Protein AF-A0A6J5DW99-F1 (afdb_monomer_lite)

Structure (mmCIF, N/CA/C/O backbone):
data_AF-A0A6J5DW99-F1
#
_entry.id   AF-A0A6J5DW99-F1
#
loop_
_atom_site.group_PDB
_atom_site.id
_atom_site.type_symbol
_atom_site.label_atom_id
_atom_site.label_alt_id
_atom_site.label_comp_id
_atom_site.label_asym_id
_atom_site.label_entity_id
_atom_site.label_seq_id
_atom_site.pdbx_PDB_ins_code
_atom_site.Cartn_x
_atom_site.Cartn_y
_atom_site.Cartn_z
_atom_site.occupancy
_atom_site.B_iso_or_equiv
_atom_site.auth_seq_id
_atom_site.auth_comp_id
_atom_site.auth_asym_id
_atom_site.auth_atom_id
_atom_site.pdbx_PDB_model_num
ATOM 1 N N . MET A 1 1 ? -11.732 5.225 7.013 1.00 78.25 1 MET A N 1
ATOM 2 C CA . MET A 1 1 ? -11.373 4.337 5.900 1.00 78.25 1 MET A CA 1
ATOM 3 C C . MET A 1 1 ? -12.479 4.397 4.861 1.00 78.25 1 MET A C 1
ATOM 5 O O . MET A 1 1 ? -13.630 4.203 5.241 1.00 78.25 1 MET A O 1
ATOM 9 N N . THR A 1 2 ? -12.161 4.750 3.618 1.00 85.81 2 THR A N 1
ATOM 10 C CA . THR A 1 2 ? -13.093 4.752 2.477 1.00 85.81 2 THR A CA 1
ATOM 11 C C . THR A 1 2 ? -13.236 3.347 1.881 1.00 85.81 2 THR A C 1
ATOM 13 O O . THR A 1 2 ? -12.447 2.453 2.196 1.00 85.81 2 THR A O 1
ATOM 16 N N . ASP A 1 3 ? -14.229 3.142 1.012 1.00 84.19 3 ASP A N 1
ATOM 17 C CA . ASP A 1 3 ? -14.410 1.857 0.321 1.00 84.19 3 ASP A CA 1
ATOM 18 C C . ASP A 1 3 ? -13.202 1.521 -0.568 1.00 84.19 3 ASP A C 1
ATOM 20 O O . ASP A 1 3 ? -12.712 0.393 -0.533 1.00 84.19 3 ASP A O 1
ATOM 24 N N . ASP A 1 4 ? -12.653 2.514 -1.277 1.00 82.38 4 ASP A N 1
ATOM 25 C CA . ASP A 1 4 ? -11.447 2.354 -2.098 1.00 82.38 4 ASP A CA 1
ATOM 26 C C . ASP A 1 4 ? -10.224 1.976 -1.253 1.00 82.38 4 ASP A C 1
ATOM 28 O O . ASP A 1 4 ? -9.470 1.080 -1.624 1.00 82.38 4 ASP A O 1
ATOM 32 N N . GLU A 1 5 ? -10.045 2.607 -0.086 1.00 84.44 5 GLU A N 1
ATOM 33 C CA . GLU A 1 5 ? -8.979 2.259 0.860 1.00 84.44 5 GLU A CA 1
ATOM 34 C C . GLU A 1 5 ? -9.142 0.834 1.396 1.00 84.44 5 GLU A C 1
ATOM 36 O O . GLU A 1 5 ? -8.154 0.120 1.542 1.00 84.44 5 GLU A O 1
ATOM 41 N N . ARG A 1 6 ? -10.375 0.390 1.667 1.00 84.75 6 ARG A N 1
ATOM 42 C CA . ARG A 1 6 ? -10.640 -0.968 2.156 1.00 84.75 6 ARG A CA 1
ATOM 43 C C . ARG A 1 6 ? -10.357 -2.018 1.084 1.00 84.75 6 ARG A C 1
ATOM 45 O O . ARG A 1 6 ? -9.711 -3.015 1.390 1.00 84.75 6 ARG A O 1
ATOM 52 N N . VAL A 1 7 ? -10.806 -1.789 -0.151 1.00 84.19 7 VAL A N 1
ATOM 53 C CA . VAL A 1 7 ? -10.536 -2.673 -1.300 1.00 84.19 7 VAL A CA 1
ATOM 54 C C . VAL A 1 7 ? -9.033 -2.763 -1.563 1.00 84.19 7 VAL A C 1
ATOM 56 O O . VAL A 1 7 ? -8.501 -3.851 -1.767 1.00 84.19 7 VAL A O 1
ATOM 59 N N . LEU A 1 8 ? -8.341 -1.625 -1.505 1.00 81.25 8 LEU A N 1
ATOM 60 C CA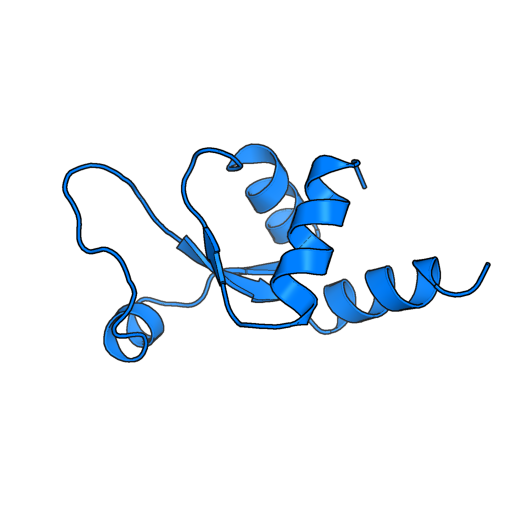 . LEU A 1 8 ? -6.892 -1.532 -1.634 1.00 81.25 8 LEU A CA 1
ATOM 61 C C . LEU A 1 8 ? -6.161 -2.309 -0.527 1.00 81.25 8 LEU A C 1
ATOM 63 O O . LEU A 1 8 ? -5.254 -3.094 -0.802 1.00 81.25 8 LEU A O 1
ATOM 67 N N . LEU A 1 9 ? -6.564 -2.115 0.727 1.00 83.38 9 LEU A N 1
ATOM 68 C CA . LEU A 1 9 ? -5.949 -2.780 1.870 1.00 83.38 9 LEU A CA 1
ATOM 69 C C . LEU A 1 9 ? -6.178 -4.300 1.827 1.00 83.38 9 LEU A C 1
ATOM 71 O O . LEU A 1 9 ? -5.249 -5.061 2.092 1.00 83.38 9 LEU A O 1
ATOM 75 N N . ASP A 1 10 ? -7.379 -4.744 1.449 1.00 84.38 10 ASP A N 1
ATOM 76 C CA . ASP A 1 10 ? -7.715 -6.165 1.312 1.00 84.38 10 ASP A CA 1
ATOM 77 C C . ASP A 1 10 ? -6.961 -6.827 0.149 1.00 84.38 10 ASP A C 1
ATOM 79 O O . ASP A 1 10 ? -6.439 -7.931 0.297 1.00 84.38 10 ASP A O 1
ATOM 83 N N . PHE A 1 11 ? -6.778 -6.123 -0.972 1.00 81.38 11 PHE A N 1
ATOM 84 C CA . PHE A 1 11 ? -5.920 -6.593 -2.062 1.00 81.38 11 PHE A CA 1
ATOM 85 C C . PHE A 1 11 ? -4.476 -6.844 -1.587 1.00 81.38 11 PHE A C 1
ATOM 87 O O . PHE A 1 11 ? -3.891 -7.883 -1.896 1.00 81.38 11 PHE A O 1
ATOM 94 N N . LEU A 1 12 ? -3.921 -5.946 -0.764 1.00 78.62 12 LEU A N 1
ATOM 95 C CA . LEU A 1 12 ? -2.573 -6.078 -0.187 1.00 78.62 12 LEU A CA 1
ATOM 96 C C . LEU A 1 12 ? -2.466 -7.137 0.928 1.00 78.62 12 LEU A C 1
ATOM 98 O O . LEU A 1 12 ? -1.366 -7.426 1.405 1.00 78.62 12 LEU A O 1
ATOM 102 N N . ARG A 1 13 ? -3.580 -7.735 1.373 1.00 76.62 13 ARG A N 1
ATOM 103 C CA . ARG A 1 13 ? -3.583 -8.797 2.395 1.00 76.62 13 ARG A CA 1
ATOM 104 C C . ARG A 1 13 ? -2.865 -10.057 1.909 1.00 76.62 13 ARG A C 1
ATOM 106 O O . ARG A 1 13 ? -2.216 -10.725 2.725 1.00 76.62 13 ARG A O 1
ATOM 113 N N . TYR A 1 14 ? -3.026 -10.374 0.623 1.00 69.81 14 TYR A N 1
ATOM 114 C CA . TYR A 1 14 ? -2.672 -11.661 0.023 1.00 69.81 14 TYR A CA 1
ATOM 115 C C . TYR A 1 14 ? -1.297 -11.686 -0.644 1.00 69.81 14 TYR A C 1
ATOM 117 O O . TYR A 1 14 ? -0.685 -12.750 -0.671 1.00 69.81 14 TYR A O 1
ATOM 125 N N . ASP A 1 15 ? -0.803 -10.552 -1.141 1.00 62.94 15 ASP A N 1
ATOM 126 C CA . ASP A 1 15 ? 0.515 -10.478 -1.771 1.00 62.94 15 ASP A CA 1
ATOM 127 C C . ASP A 1 15 ? 1.102 -9.061 -1.696 1.00 62.94 15 ASP A C 1
ATOM 129 O O . ASP A 1 15 ? 0.364 -8.071 -1.632 1.00 62.94 15 ASP A O 1
ATOM 133 N N . ASP A 1 16 ? 2.432 -8.962 -1.725 1.00 63.91 16 ASP A N 1
ATOM 134 C CA . ASP A 1 16 ? 3.113 -7.672 -1.863 1.00 63.91 16 ASP A CA 1
ATOM 135 C C . ASP A 1 16 ? 2.835 -7.121 -3.271 1.00 63.91 16 ASP A C 1
ATOM 137 O O . ASP A 1 16 ? 3.256 -7.678 -4.288 1.00 63.91 16 ASP A O 1
ATOM 141 N N . GLY A 1 17 ? 2.078 -6.025 -3.333 1.00 62.38 17 GLY A N 1
ATOM 142 C CA . GLY A 1 17 ? 1.501 -5.514 -4.572 1.00 62.38 17 GLY A CA 1
ATOM 143 C C . GLY A 1 17 ? 2.320 -4.413 -5.244 1.00 62.38 17 GLY A C 1
ATOM 144 O O . GLY A 1 17 ? 3.047 -3.640 -4.614 1.00 62.38 17 GLY A O 1
ATOM 145 N N . GLN A 1 18 ? 2.134 -4.285 -6.557 1.00 60.12 18 GLN A N 1
ATOM 146 C CA . GLN A 1 18 ? 2.500 -3.079 -7.294 1.00 60.12 18 GLN A CA 1
ATOM 147 C C . GLN A 1 18 ? 1.279 -2.211 -7.491 1.00 60.12 18 GLN A C 1
ATOM 149 O O . GLN A 1 18 ? 0.280 -2.665 -8.048 1.00 60.12 18 GLN A O 1
ATOM 154 N N . TYR A 1 19 ? 1.395 -0.949 -7.098 1.00 64.44 19 TYR A N 1
ATOM 155 C CA . TYR A 1 19 ? 0.323 0.008 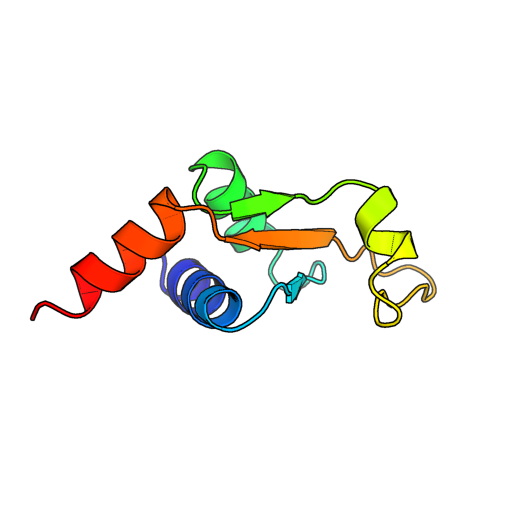-7.286 1.00 64.44 19 TYR A CA 1
ATOM 156 C C . TYR A 1 19 ? 0.697 1.083 -8.293 1.00 64.44 19 TYR A C 1
ATOM 158 O O . TYR A 1 19 ? 1.720 1.755 -8.16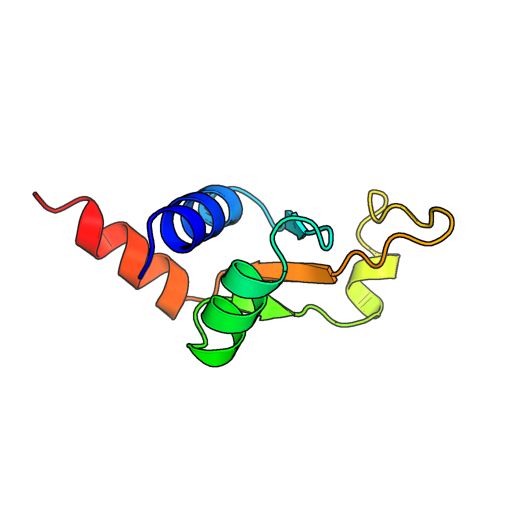0 1.00 64.44 19 TYR A O 1
ATOM 166 N N . GLY A 1 20 ? -0.147 1.222 -9.316 1.00 56.16 20 GLY A N 1
ATOM 167 C CA . GLY A 1 20 ? -0.097 2.322 -10.276 1.00 56.16 20 GLY A CA 1
ATOM 168 C C . GLY A 1 20 ? -0.895 3.535 -9.791 1.00 56.16 20 GLY A C 1
ATOM 169 O O . GLY A 1 20 ? -1.810 3.406 -8.976 1.00 56.16 20 GLY A O 1
ATOM 170 N N . GLU A 1 21 ? -0.576 4.715 -10.328 1.00 55.59 21 GLU A N 1
ATOM 171 C CA . GLU A 1 21 ? -1.168 6.018 -9.968 1.00 55.59 21 GLU A CA 1
ATOM 172 C C . GLU A 1 21 ? -2.707 6.103 -10.020 1.00 55.59 21 GLU A C 1
ATOM 174 O O . GLU A 1 21 ? -3.274 6.998 -9.396 1.00 55.59 21 GLU A O 1
ATOM 179 N N . CYS A 1 22 ? -3.414 5.186 -10.694 1.00 53.41 22 CYS A N 1
ATOM 180 C CA . CYS A 1 22 ? -4.880 5.226 -10.806 1.00 53.41 22 CYS A CA 1
ATOM 181 C C . CYS A 1 22 ? -5.630 5.127 -9.462 1.00 53.41 22 CYS A C 1
ATOM 183 O O . CYS A 1 22 ? -6.802 5.485 -9.415 1.00 53.41 22 CYS A O 1
ATOM 185 N N . GLN A 1 23 ? -4.977 4.686 -8.380 1.00 59.53 23 GLN A N 1
ATOM 186 C CA . GLN A 1 23 ? -5.513 4.721 -7.007 1.00 59.53 23 GLN A CA 1
ATOM 187 C C . GLN A 1 23 ? -4.640 5.554 -6.048 1.00 59.53 23 GLN A C 1
ATOM 189 O O . GLN A 1 23 ? -4.617 5.308 -4.842 1.00 59.53 23 GLN A O 1
ATOM 194 N N . GLY A 1 24 ? -3.907 6.543 -6.577 1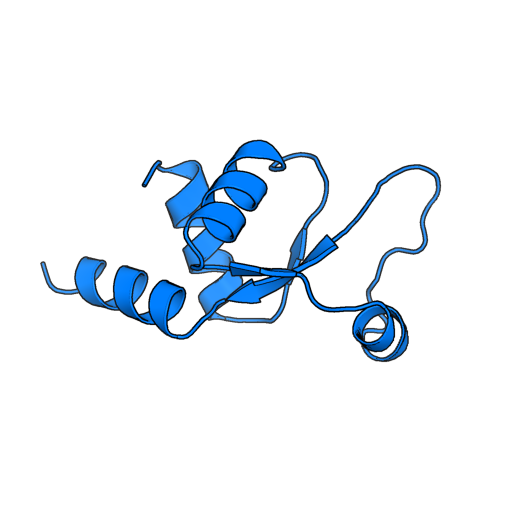.00 68.19 24 GLY A N 1
ATOM 195 C CA . GLY A 1 24 ? -2.893 7.308 -5.842 1.00 68.19 24 GLY A CA 1
ATOM 196 C C . GLY A 1 24 ? -3.374 7.877 -4.506 1.00 68.19 24 GLY A C 1
ATOM 197 O O . GLY A 1 24 ? -2.725 7.642 -3.496 1.00 68.19 24 GLY A O 1
ATOM 198 N N . ALA A 1 25 ? -4.545 8.522 -4.471 1.00 78.94 25 ALA A N 1
ATOM 199 C CA . ALA A 1 25 ? -5.052 9.171 -3.259 1.00 78.94 25 ALA A CA 1
ATOM 200 C C . ALA A 1 25 ? -5.390 8.186 -2.123 1.00 78.94 25 ALA A C 1
ATOM 202 O O . ALA A 1 25 ? -5.090 8.461 -0.963 1.00 78.94 25 ALA A O 1
ATOM 203 N N . ALA A 1 26 ? -5.980 7.029 -2.444 1.00 82.25 26 ALA A N 1
ATOM 204 C CA . ALA A 1 26 ? -6.274 5.998 -1.447 1.00 82.25 26 ALA A CA 1
ATOM 205 C C . ALA A 1 26 ? -4.978 5.380 -0.907 1.00 82.25 26 ALA A C 1
ATOM 207 O O . ALA A 1 26 ? -4.835 5.174 0.296 1.00 82.25 26 ALA A O 1
ATOM 208 N N . LEU A 1 27 ? -4.001 5.142 -1.787 1.00 80.38 27 LEU A N 1
ATOM 209 C CA . LEU A 1 27 ? -2.700 4.626 -1.380 1.00 80.38 27 LEU A CA 1
ATOM 210 C C . LEU A 1 27 ? -1.929 5.617 -0.507 1.00 80.38 27 LEU A C 1
ATOM 212 O O . LEU A 1 27 ? -1.386 5.218 0.519 1.00 80.38 27 LEU A O 1
ATOM 216 N N . ASP A 1 28 ? -1.901 6.892 -0.891 1.00 82.50 28 ASP A N 1
ATOM 217 C CA . ASP A 1 28 ? -1.238 7.951 -0.128 1.00 82.50 28 ASP A CA 1
ATOM 218 C C . ASP A 1 28 ? -1.848 8.074 1.268 1.00 82.50 28 ASP A C 1
ATOM 220 O O . ASP A 1 28 ? -1.123 8.055 2.259 1.00 82.50 28 ASP A O 1
ATOM 224 N N . SER A 1 29 ? -3.179 8.065 1.355 1.00 87.00 29 SER A N 1
ATOM 225 C CA . SER A 1 29 ? -3.898 8.082 2.629 1.00 87.00 29 SER A CA 1
ATOM 226 C C . SER A 1 29 ? -3.568 6.869 3.511 1.00 87.00 29 SER A C 1
ATOM 228 O O . SER A 1 29 ? -3.316 7.019 4.707 1.00 87.00 29 SER A O 1
ATOM 230 N N . LEU A 1 30 ? -3.501 5.653 2.954 1.00 86.75 30 LEU A N 1
ATOM 231 C CA . LEU A 1 30 ? -3.113 4.458 3.718 1.00 86.75 30 LEU A CA 1
ATOM 232 C C . LEU A 1 30 ? -1.647 4.484 4.177 1.00 86.75 30 LEU A C 1
ATOM 234 O O . LEU A 1 30 ? -1.329 3.945 5.242 1.00 86.75 30 LEU A O 1
ATOM 238 N N . ILE A 1 31 ? -0.756 5.098 3.392 1.00 85.88 31 ILE A N 1
ATOM 239 C CA . ILE A 1 31 ? 0.647 5.313 3.767 1.00 85.88 31 ILE A CA 1
ATOM 240 C C . ILE A 1 31 ? 0.739 6.327 4.910 1.00 85.88 31 ILE A C 1
ATOM 242 O O . ILE A 1 31 ? 1.421 6.064 5.900 1.00 85.88 31 ILE A O 1
ATOM 246 N N . GLU A 1 32 ? 0.027 7.452 4.815 1.00 88.75 32 GLU A N 1
ATOM 247 C CA . GLU A 1 32 ? -0.037 8.471 5.870 1.00 88.75 32 GLU A CA 1
ATOM 248 C C . GLU A 1 32 ? -0.596 7.906 7.182 1.00 88.75 32 GLU A C 1
ATOM 250 O O . GLU A 1 32 ? -0.102 8.226 8.263 1.00 88.75 32 GLU A O 1
ATOM 255 N N . GLN A 1 33 ? -1.575 7.002 7.095 1.00 88.75 33 GLN A N 1
ATOM 256 C CA . GLN A 1 33 ? -2.140 6.286 8.242 1.00 88.75 33 GLN A CA 1
ATOM 257 C C . GLN A 1 33 ? -1.221 5.177 8.795 1.00 88.75 33 GLN A C 1
ATOM 259 O O . GLN A 1 33 ? -1.536 4.572 9.819 1.00 88.75 33 GLN A O 1
ATOM 264 N N . GLY A 1 34 ? -0.095 4.877 8.138 1.00 89.38 34 GLY A N 1
ATOM 265 C CA . GLY A 1 34 ? 0.839 3.823 8.548 1.00 89.38 34 GLY A CA 1
ATOM 266 C C . GLY A 1 34 ? 0.314 2.396 8.343 1.00 89.38 34 GLY A C 1
ATOM 267 O O . GLY A 1 34 ? 0.873 1.442 8.890 1.00 89.38 34 GLY A O 1
ATOM 268 N N . LEU A 1 35 ? -0.754 2.231 7.559 1.00 89.31 35 LEU A N 1
ATOM 269 C CA . LEU A 1 35 ? -1.369 0.935 7.250 1.00 89.31 35 LEU A CA 1
ATOM 270 C C . LEU A 1 35 ? -0.662 0.235 6.081 1.00 89.31 35 LEU A C 1
ATOM 272 O O . LEU A 1 35 ? -0.687 -0.992 5.975 1.00 89.31 35 LEU A O 1
ATOM 276 N N . VAL A 1 36 ? 0.007 1.016 5.230 1.00 86.62 36 VAL A N 1
ATOM 277 C CA . VAL A 1 36 ? 0.793 0.554 4.083 1.00 86.62 36 VAL A CA 1
ATOM 278 C C . VAL A 1 36 ? 2.171 1.220 4.102 1.00 86.62 36 VAL A C 1
ATOM 280 O O . VAL A 1 36 ? 2.325 2.366 4.515 1.00 86.62 36 VAL A O 1
ATOM 283 N N . ARG A 1 37 ? 3.198 0.497 3.655 1.00 84.25 37 ARG A N 1
ATOM 284 C CA . ARG A 1 37 ? 4.585 0.965 3.555 1.00 84.25 37 ARG A CA 1
ATOM 285 C C . ARG A 1 37 ? 5.052 0.920 2.108 1.00 84.25 37 ARG A C 1
ATOM 287 O O . ARG A 1 37 ? 4.945 -0.123 1.468 1.00 84.25 37 ARG A O 1
ATOM 294 N N . VAL A 1 38 ? 5.679 2.002 1.643 1.00 79.69 38 VAL A N 1
ATOM 295 C CA . VAL A 1 38 ? 6.438 2.003 0.384 1.00 79.69 38 VAL A CA 1
ATOM 296 C C . VAL A 1 38 ? 7.736 1.231 0.576 1.00 79.69 38 VAL A C 1
ATOM 298 O O . VAL A 1 38 ? 8.503 1.483 1.508 1.00 79.69 38 VAL A O 1
ATOM 301 N N . LEU A 1 39 ? 7.963 0.266 -0.302 1.00 74.38 39 LEU A N 1
ATOM 302 C CA . LEU A 1 39 ? 9.179 -0.522 -0.333 1.00 74.38 39 LEU A CA 1
ATOM 303 C C . LEU A 1 39 ? 10.246 0.224 -1.147 1.00 74.38 39 LEU A C 1
ATOM 305 O O . LEU A 1 39 ? 9.943 0.903 -2.126 1.00 74.38 39 LEU A O 1
ATOM 309 N N . GLY A 1 40 ? 11.498 0.153 -0.696 1.00 60.91 40 GLY A N 1
ATOM 310 C CA . GLY A 1 40 ? 12.600 0.899 -1.303 1.00 60.91 40 GLY A CA 1
ATOM 311 C C . GLY A 1 40 ? 13.026 0.367 -2.683 1.00 60.91 40 GLY A C 1
ATOM 312 O O . GLY A 1 40 ? 12.580 -0.692 -3.121 1.00 60.91 40 GLY A O 1
ATOM 313 N N . PRO A 1 41 ? 13.985 1.036 -3.346 1.00 56.81 41 PRO A N 1
ATOM 314 C CA . PRO A 1 41 ? 14.459 0.669 -4.689 1.00 56.81 41 PRO A CA 1
ATOM 315 C C . PRO A 1 41 ? 15.036 -0.757 -4.786 1.00 56.81 41 PRO A C 1
ATOM 317 O O . PRO A 1 41 ? 15.089 -1.352 -5.858 1.00 56.81 41 PRO A O 1
ATOM 320 N N . GLN A 1 42 ? 15.437 -1.352 -3.659 1.00 52.84 42 GLN A N 1
ATOM 321 C CA . GLN A 1 42 ? 15.908 -2.742 -3.586 1.00 52.84 42 GLN A CA 1
ATOM 322 C C . GLN A 1 42 ? 14.816 -3.759 -3.946 1.00 52.84 42 GLN A C 1
ATOM 324 O O . GLN A 1 42 ? 15.104 -4.849 -4.447 1.00 52.84 42 GLN A O 1
ATOM 329 N N . THR A 1 43 ? 13.554 -3.402 -3.734 1.00 54.03 43 THR A N 1
ATOM 330 C CA . THR A 1 43 ? 12.411 -4.252 -4.059 1.00 54.03 43 THR A CA 1
ATOM 331 C C . THR A 1 43 ? 12.083 -4.176 -5.547 1.00 54.03 43 THR A C 1
ATOM 333 O O . THR A 1 43 ? 11.653 -5.172 -6.119 1.00 54.03 43 THR A O 1
ATOM 336 N N . GLU A 1 44 ? 12.433 -3.072 -6.219 1.00 49.16 44 GLU A N 1
ATOM 337 C CA . GLU A 1 44 ? 12.412 -2.976 -7.687 1.00 49.16 44 GLU A CA 1
ATOM 338 C C . GLU A 1 44 ? 13.406 -3.922 -8.373 1.00 49.16 44 GLU A C 1
ATOM 340 O O . GLU A 1 44 ? 13.202 -4.313 -9.522 1.00 49.16 44 GLU A O 1
ATOM 345 N N . THR A 1 45 ? 14.486 -4.303 -7.681 1.00 45.78 45 THR A N 1
ATOM 346 C CA . THR A 1 45 ? 15.468 -5.279 -8.180 1.00 45.78 45 THR A CA 1
ATOM 347 C C . THR A 1 45 ? 15.115 -6.735 -7.884 1.00 45.78 45 THR A C 1
ATOM 349 O O . THR A 1 45 ? 15.570 -7.612 -8.613 1.00 45.78 45 THR A O 1
ATOM 352 N N . GLN A 1 46 ? 14.325 -7.011 -6.843 1.00 47.41 46 GLN A N 1
ATOM 353 C CA . GLN A 1 46 ? 13.945 -8.379 -6.457 1.00 47.41 46 GLN A CA 1
ATOM 354 C C . GLN A 1 46 ? 12.593 -8.809 -7.028 1.00 47.41 46 GLN A C 1
ATOM 356 O O . GLN A 1 46 ? 12.358 -10.000 -7.219 1.00 47.41 46 GLN A O 1
ATOM 361 N N . ASN A 1 47 ? 11.724 -7.853 -7.353 1.00 47.47 47 ASN A N 1
ATOM 362 C CA . ASN A 1 47 ? 10.429 -8.131 -7.945 1.00 47.47 47 ASN A CA 1
ATOM 363 C C . ASN A 1 47 ? 10.525 -7.968 -9.469 1.00 47.47 47 ASN A C 1
ATOM 365 O O . ASN A 1 47 ? 10.437 -6.868 -10.011 1.00 47.47 47 ASN A O 1
ATOM 369 N N . SER A 1 48 ? 10.726 -9.086 -10.174 1.00 45.66 48 SER A N 1
ATOM 370 C CA . SER A 1 48 ? 10.820 -9.138 -11.649 1.00 45.66 48 SER A CA 1
ATOM 371 C C . SER A 1 48 ? 9.591 -8.575 -12.377 1.00 45.66 48 SER A C 1
ATOM 373 O O . SER A 1 48 ? 9.637 -8.337 -13.582 1.00 45.66 48 SER A O 1
ATOM 375 N N . PHE A 1 49 ? 8.507 -8.337 -11.640 1.00 49.62 49 PHE A N 1
ATOM 376 C CA . PHE A 1 49 ? 7.256 -7.817 -12.152 1.00 49.62 49 PHE A CA 1
ATOM 377 C C . PHE A 1 49 ? 7.185 -6.283 -12.150 1.00 49.62 49 PHE A C 1
ATOM 379 O O . PHE A 1 49 ? 6.177 -5.775 -12.626 1.00 49.62 49 PHE A O 1
ATOM 386 N N . ILE A 1 50 ? 8.152 -5.526 -11.589 1.00 52.34 50 ILE A N 1
ATOM 387 C CA . ILE A 1 50 ? 8.052 -4.049 -11.581 1.00 52.34 50 ILE A CA 1
ATOM 388 C C . ILE A 1 50 ? 8.082 -3.572 -13.024 1.00 52.34 50 ILE A C 1
ATOM 390 O O . ILE A 1 50 ? 9.122 -3.632 -13.68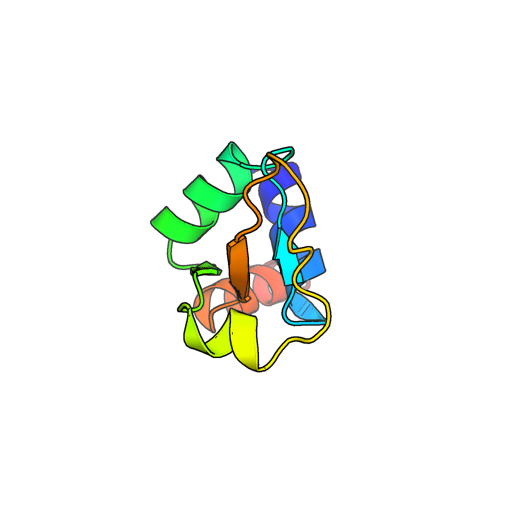4 1.00 52.34 50 ILE A O 1
ATOM 394 N N . ALA A 1 51 ? 6.926 -3.134 -13.522 1.00 49.19 51 ALA A N 1
ATOM 395 C CA . ALA A 1 51 ? 6.768 -2.660 -14.883 1.00 49.19 51 ALA A CA 1
A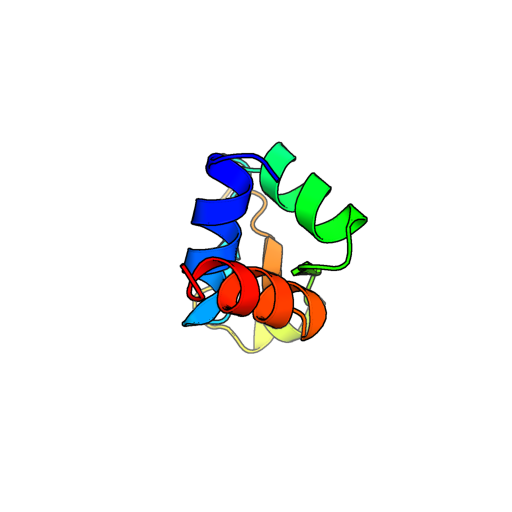TOM 396 C C . ALA A 1 51 ? 7.645 -1.417 -15.092 1.00 49.19 51 ALA A C 1
ATOM 398 O O . ALA A 1 51 ? 7.242 -0.285 -14.839 1.00 49.19 51 ALA A O 1
ATOM 399 N N . LYS A 1 52 ? 8.871 -1.630 -15.583 1.00 50.41 52 LYS A N 1
ATOM 400 C CA . LYS A 1 52 ? 9.781 -0.583 -16.065 1.00 50.41 52 LYS A CA 1
ATOM 401 C C . LYS A 1 52 ? 9.261 -0.067 -17.413 1.00 50.41 52 LYS A C 1
ATOM 403 O O . LYS A 1 52 ? 9.850 -0.320 -18.459 1.00 50.41 52 LYS A O 1
ATOM 408 N N . GLY A 1 53 ? 8.092 0.572 -17.406 1.00 42.44 53 GLY A N 1
ATOM 409 C CA . GLY A 1 53 ? 7.344 0.967 -18.598 1.00 42.44 53 GLY A CA 1
ATOM 410 C C . GLY A 1 53 ? 7.057 2.467 -18.641 1.00 42.44 53 GLY A C 1
ATOM 411 O O . GLY A 1 53 ? 6.540 3.036 -17.689 1.00 42.44 53 GLY A O 1
ATOM 412 N N . ARG A 1 54 ? 7.410 3.088 -19.774 1.00 39.69 54 ARG A N 1
ATOM 413 C CA . ARG A 1 54 ? 7.273 4.511 -20.147 1.00 39.69 54 ARG A CA 1
ATOM 414 C C . ARG A 1 54 ? 6.131 5.267 -19.437 1.00 39.69 54 ARG A C 1
ATOM 416 O O . ARG A 1 54 ? 4.985 5.188 -19.863 1.00 39.69 54 ARG A O 1
ATOM 423 N N . GLY A 1 55 ? 6.481 6.083 -18.442 1.00 47.81 55 GLY A N 1
ATOM 424 C CA . GLY A 1 55 ? 5.634 7.175 -17.942 1.00 47.81 55 GLY A CA 1
ATOM 425 C C . GLY A 1 55 ? 4.577 6.817 -16.895 1.00 47.81 55 GLY A C 1
ATOM 426 O O . GLY A 1 55 ? 3.847 7.714 -16.496 1.00 47.81 55 GLY A O 1
ATOM 427 N N . LEU A 1 56 ? 4.499 5.565 -16.433 1.00 48.94 56 LEU A N 1
ATOM 428 C CA . LEU A 1 56 ? 3.635 5.174 -15.314 1.00 48.94 56 LEU A CA 1
ATOM 429 C C . LEU A 1 56 ? 4.508 4.945 -14.074 1.00 48.94 56 LEU A C 1
ATOM 431 O O . LEU A 1 56 ? 5.327 4.026 -14.052 1.00 48.94 56 LEU A O 1
ATOM 435 N N . MET A 1 57 ? 4.379 5.809 -13.062 1.00 59.38 57 MET A N 1
ATOM 436 C CA . MET A 1 57 ? 5.097 5.648 -11.795 1.00 59.38 57 MET A CA 1
ATOM 437 C C . MET A 1 57 ? 4.386 4.597 -10.941 1.00 59.38 57 MET A C 1
ATOM 439 O O . MET A 1 57 ? 3.337 4.851 -10.352 1.00 59.38 57 MET A O 1
ATOM 443 N N . TYR A 1 58 ? 4.949 3.391 -10.895 1.00 65.06 58 TYR A N 1
ATOM 444 C CA . TYR A 1 58 ? 4.493 2.334 -9.997 1.00 65.06 58 TYR A CA 1
ATOM 445 C C . TYR A 1 58 ? 5.249 2.418 -8.673 1.00 65.06 58 TYR A C 1
ATOM 447 O O . TYR A 1 58 ? 6.468 2.580 -8.662 1.00 65.06 58 TYR A O 1
ATOM 455 N N . ARG A 1 59 ? 4.533 2.280 -7.555 1.00 70.44 59 ARG A N 1
ATOM 456 C CA . ARG A 1 59 ? 5.128 2.169 -6.218 1.00 70.44 59 ARG A CA 1
ATOM 457 C C . ARG A 1 59 ? 4.954 0.742 -5.716 1.00 70.44 59 ARG A C 1
ATOM 459 O O . ARG A 1 59 ? 3.837 0.227 -5.670 1.00 70.44 59 ARG A O 1
ATOM 466 N N . ALA A 1 60 ? 6.065 0.106 -5.355 1.00 74.56 60 ALA A N 1
ATOM 467 C CA . ALA A 1 60 ? 6.036 -1.158 -4.633 1.00 74.56 60 ALA A CA 1
ATOM 468 C C . ALA A 1 60 ? 5.612 -0.880 -3.192 1.00 74.56 60 ALA A C 1
ATOM 470 O O . ALA A 1 60 ? 6.206 -0.030 -2.524 1.00 74.56 60 ALA A O 1
ATOM 471 N N . VAL A 1 61 ? 4.586 -1.577 -2.718 1.00 77.69 61 VAL A N 1
ATOM 472 C CA . VAL A 1 61 ? 4.035 -1.352 -1.384 1.00 77.69 61 VAL A CA 1
ATOM 473 C C . VAL A 1 61 ? 3.729 -2.671 -0.689 1.00 77.69 61 VAL A C 1
ATOM 475 O O . VAL A 1 61 ? 3.451 -3.677 -1.332 1.00 77.69 61 VAL A O 1
ATOM 478 N N . THR A 1 62 ? 3.783 -2.663 0.638 1.00 82.81 62 THR A N 1
ATOM 479 C CA . THR A 1 62 ? 3.395 -3.799 1.482 1.00 82.81 62 THR A CA 1
ATOM 480 C C . THR A 1 62 ? 2.468 -3.325 2.590 1.00 82.81 62 THR A C 1
ATOM 482 O O . THR A 1 62 ? 2.590 -2.192 3.068 1.00 82.81 62 THR A O 1
ATOM 485 N N . ILE A 1 63 ? 1.556 -4.186 3.022 1.00 86.38 63 ILE A N 1
ATOM 486 C CA . ILE A 1 63 ? 0.703 -3.923 4.180 1.00 86.38 63 ILE A CA 1
ATOM 487 C C . ILE A 1 63 ? 1.512 -4.042 5.481 1.00 86.38 63 ILE A C 1
ATOM 489 O O . ILE A 1 63 ? 2.357 -4.926 5.632 1.00 86.38 63 ILE A O 1
ATOM 493 N N . THR A 1 64 ? 1.262 -3.154 6.440 1.00 87.44 64 THR A N 1
ATOM 494 C CA . THR A 1 64 ? 1.878 -3.227 7.773 1.00 87.44 64 THR A CA 1
ATOM 495 C C . THR A 1 64 ? 1.069 -4.128 8.709 1.00 87.44 64 THR A C 1
ATOM 497 O O . THR A 1 64 ? -0.078 -4.480 8.425 1.00 87.44 64 THR A O 1
ATOM 500 N N . ASP A 1 65 ? 1.628 -4.466 9.874 1.00 88.38 65 ASP A N 1
ATOM 501 C CA . ASP A 1 65 ? 0.885 -5.194 10.914 1.00 88.38 65 ASP A CA 1
ATOM 502 C C . ASP A 1 65 ? -0.373 -4.429 11.359 1.00 88.38 65 ASP A C 1
ATOM 504 O O . ASP A 1 65 ? -1.420 -5.032 11.598 1.00 88.38 65 ASP A O 1
ATOM 508 N N . ALA A 1 66 ? -0.302 -3.092 11.392 1.00 88.56 66 ALA A N 1
ATOM 509 C CA . ALA A 1 66 ? -1.447 -2.233 11.679 1.00 88.56 66 ALA A CA 1
ATOM 510 C C . ALA A 1 66 ? -2.522 -2.335 10.584 1.00 88.56 66 ALA A C 1
ATOM 512 O O . ALA A 1 66 ? -3.699 -2.494 10.901 1.00 88.56 66 ALA A O 1
ATOM 513 N N . GLY A 1 67 ? -2.127 -2.333 9.305 1.00 87.12 67 GLY A N 1
ATOM 514 C CA . GLY A 1 67 ? -3.045 -2.565 8.186 1.00 87.12 67 GLY A CA 1
ATOM 515 C C . GLY A 1 67 ? -3.750 -3.921 8.276 1.00 87.12 67 GLY A C 1
ATOM 516 O O . GLY A 1 67 ? -4.971 -4.004 8.144 1.00 87.12 67 GLY A O 1
ATOM 517 N N . ARG A 1 68 ? -3.007 -4.990 8.595 1.00 86.12 68 ARG A N 1
ATOM 518 C CA . ARG A 1 68 ? -3.579 -6.336 8.782 1.00 86.12 68 ARG A CA 1
ATOM 519 C C . ARG A 1 68 ? -4.555 -6.392 9.959 1.00 86.12 68 ARG A C 1
ATOM 521 O O . ARG A 1 68 ? -5.591 -7.048 9.863 1.00 86.12 68 ARG A O 1
ATOM 528 N N . ALA A 1 69 ? -4.249 -5.704 11.059 1.00 86.94 69 ALA A N 1
ATOM 529 C CA . ALA A 1 69 ? -5.128 -5.642 12.224 1.00 86.94 69 ALA A CA 1
ATOM 530 C C . ALA A 1 69 ? -6.469 -4.961 11.904 1.00 86.94 69 ALA A C 1
ATOM 532 O O . ALA A 1 69 ? -7.510 -5.450 12.340 1.00 86.94 69 ALA A O 1
ATOM 533 N N . VAL A 1 70 ? -6.456 -3.890 11.102 1.00 86.31 70 VAL A N 1
ATOM 534 C CA . VAL A 1 70 ? -7.675 -3.186 10.668 1.00 86.31 70 VAL A CA 1
ATOM 535 C C . VAL A 1 70 ? -8.584 -4.093 9.833 1.00 86.31 70 VAL A C 1
ATOM 537 O O . VAL A 1 70 ? -9.795 -4.097 10.048 1.00 86.31 70 VAL A O 1
ATOM 540 N N . LEU A 1 71 ? -8.023 -4.915 8.938 1.00 80.62 71 LEU A N 1
ATOM 541 C CA . LEU A 1 71 ? -8.804 -5.889 8.164 1.00 80.62 71 LEU A CA 1
ATOM 542 C C . LEU A 1 71 ? -9.463 -6.943 9.063 1.00 80.62 71 LEU A C 1
ATOM 544 O O . LEU A 1 71 ? -10.657 -7.201 8.942 1.00 80.62 71 LEU A O 1
ATOM 548 N N . ASN A 1 72 ? -8.712 -7.496 10.018 1.00 76.19 72 ASN A N 1
ATOM 549 C CA . ASN A 1 72 ? -9.217 -8.539 10.914 1.00 76.19 72 ASN A CA 1
ATOM 550 C C . ASN A 1 72 ? -10.286 -8.030 11.902 1.00 76.19 72 ASN A C 1
ATOM 552 O O . ASN A 1 72 ? -11.115 -8.811 12.359 1.00 76.19 72 ASN A O 1
ATOM 556 N N . GLN A 1 73 ? -10.294 -6.734 12.234 1.00 68.38 73 GLN A N 1
ATOM 557 C CA . GLN A 1 73 ? -11.354 -6.122 13.048 1.00 68.38 73 GLN A CA 1
ATOM 558 C C . GLN A 1 73 ? -12.670 -5.940 12.273 1.00 68.38 73 GLN A C 1
ATOM 560 O O . GLN A 1 73 ? -13.726 -5.833 12.892 1.00 68.38 73 GLN A O 1
ATOM 565 N N . GLY A 1 74 ? -12.621 -5.932 10.935 1.00 56.53 74 GLY A N 1
ATOM 566 C CA . GLY A 1 74 ? -13.795 -5.844 10.063 1.00 56.53 74 GLY A CA 1
ATOM 567 C C . GLY A 1 74 ? -14.487 -7.180 9.764 1.00 56.53 74 GLY A C 1
ATOM 568 O O . GLY A 1 74 ? -15.620 -7.150 9.294 1.00 56.53 74 GLY A O 1
ATOM 569 N N . ASP A 1 75 ? -13.836 -8.317 10.043 1.00 53.56 75 ASP A N 1
ATOM 570 C CA . ASP A 1 75 ? -14.368 -9.688 9.878 1.00 53.56 75 ASP A CA 1
ATOM 571 C C . ASP A 1 75 ? -15.101 -10.204 11.144 1.00 53.56 75 ASP A C 1
ATOM 573 O O . ASP A 1 75 ? -15.616 -11.319 11.166 1.00 53.56 75 ASP A O 1
ATOM 577 N N . ALA A 1 76 ? -15.143 -9.413 12.224 1.00 48.53 76 ALA A N 1
ATOM 578 C CA . ALA A 1 76 ? -15.720 -9.804 13.515 1.00 48.53 76 ALA A CA 1
ATOM 579 C C . ALA A 1 76 ? -17.218 -9.456 13.681 1.00 48.53 76 ALA A C 1
ATOM 581 O O . ALA A 1 76 ? -17.680 -9.320 14.818 1.00 48.53 76 ALA A O 1
ATOM 582 N N . GLN A 1 77 ? -17.971 -9.286 12.587 1.00 41.66 77 GLN A N 1
ATOM 583 C CA . GLN A 1 77 ? -19.408 -8.967 12.620 1.00 41.66 77 GLN A CA 1
ATOM 584 C C . GLN A 1 77 ? -20.271 -10.030 11.947 1.00 41.66 77 GLN A C 1
ATOM 586 O O . GLN A 1 77 ? -19.932 -10.441 10.818 1.00 41.66 77 GLN A O 1
#

Foldseek 3Di:
DDPLLLVVLVVLVPDFDKDWCPSVVSVVVCVVVVQKDFDDCVVVVVPPPPPPDPDIDITGMHGDPVSVVVNVVVVPD

Radius of gyration: 12.76 Å; chains: 1; bounding box: 35×21×34 Å

Secondary structure (DSSP, 8-state):
--HHHHHHHHHHHHS-EEE-GGGHHHHHHHHHTTSEEE--HHHHHH-TT----TT---EEEEE-HHHHHHHHHHS--

Sequence (77 aa):
MTDDERVLLDFLRYDDGQYGECQGAALDSLIEQGLVRVLGPQTETQNSFIAKGRGLMYRAVTITDAGRAVLNQGDAQ

Organism: NCBI:txid627669

pLDDT: mean 70.18, std 15.58, range [39.69, 89.38]